Protein AF-A0A8J2PAN4-F1 (afdb_monomer_lite)

Secondary structure (DSSP, 8-state):
--------S-PPBTTTB---SSPPTT-S---TT--SEEEE-GGGTTSEEEEE-TTS-EEEEEPPTTEEEETTTTEEEEGGG--GGGGGGGGGGGGGGGB-TTS-B-

pLDDT: mean 90.34, std 12.67, range [40.09, 98.44]

Organism: NCBI:txid39272

InterPro domains:
  IPR002557 Chitin binding domain [PF01607] (31-84)
  IPR002557 Chitin binding domain [PS50940] (28-86)
  IPR002557 Chitin binding domain [SM00494] (29-86)
  IPR052976 Scoloptoxin-like [PTHR22933] (13-98)

Structure (mmCIF, N/CA/C/O backbone):
data_AF-A0A8J2PAN4-F1
#
_entry.id   AF-A0A8J2PAN4-F1
#
loop_
_atom_site.group_PDB
_atom_site.id
_atom_site.type_symbol
_atom_site.label_atom_id
_atom_site.label_alt_id
_atom_site.label_comp_id
_atom_site.label_asym_id
_atom_site.label_entity_id
_atom_site.label_seq_id
_atom_site.pdbx_PDB_ins_code
_atom_site.Cartn_x
_atom_site.Cartn_y
_atom_site.Cartn_z
_atom_site.occupancy
_atom_site.B_iso_or_equiv
_atom_site.auth_seq_id
_atom_site.auth_comp_id
_atom_site.auth_asym_id
_atom_site.auth_atom_id
_atom_site.pdbx_PDB_model_num
ATOM 1 N N . MET A 1 1 ? 37.287 5.692 10.929 1.00 40.09 1 MET A N 1
ATOM 2 C CA . MET A 1 1 ? 36.672 4.532 10.247 1.00 40.09 1 MET A CA 1
ATOM 3 C C . MET A 1 1 ? 35.225 4.880 9.931 1.00 40.09 1 MET A C 1
ATOM 5 O O . MET A 1 1 ? 34.330 4.553 10.696 1.00 40.09 1 MET A O 1
ATOM 9 N N . SER A 1 2 ? 35.004 5.646 8.861 1.00 44.59 2 SER A N 1
ATOM 10 C CA . SER A 1 2 ? 33.650 5.953 8.399 1.00 44.59 2 SER A CA 1
ATOM 11 C C . SER A 1 2 ? 33.153 4.722 7.653 1.00 44.59 2 SER A C 1
ATOM 13 O O . SER A 1 2 ? 33.636 4.437 6.555 1.00 44.59 2 SER A O 1
ATOM 15 N N . LYS A 1 3 ? 32.259 3.941 8.271 1.00 48.09 3 LYS A N 1
ATOM 16 C CA . LYS A 1 3 ? 31.437 3.001 7.514 1.00 48.09 3 LYS A CA 1
ATOM 17 C C . LYS A 1 3 ? 30.593 3.878 6.597 1.00 48.09 3 LYS A C 1
ATOM 19 O O . LYS A 1 3 ? 29.549 4.371 7.008 1.00 48.09 3 LYS A O 1
ATOM 24 N N . ARG A 1 4 ? 31.062 4.103 5.366 1.00 54.25 4 ARG A N 1
ATOM 25 C CA . ARG A 1 4 ? 30.145 4.356 4.261 1.00 54.25 4 ARG A CA 1
ATOM 26 C C . ARG A 1 4 ? 29.216 3.153 4.299 1.00 54.25 4 ARG A C 1
ATOM 28 O O . ARG A 1 4 ? 29.635 2.060 3.931 1.00 54.25 4 ARG A O 1
ATOM 35 N N . GLN A 1 5 ? 28.019 3.313 4.857 1.00 52.56 5 GLN A N 1
ATOM 36 C CA . GLN A 1 5 ? 26.927 2.442 4.467 1.00 52.56 5 GLN A CA 1
ATOM 37 C C . GLN A 1 5 ? 26.923 2.552 2.952 1.00 52.56 5 GLN A C 1
ATOM 39 O O . GLN A 1 5 ? 26.763 3.644 2.405 1.00 52.56 5 GLN A O 1
ATOM 44 N N . SER A 1 6 ? 27.288 1.462 2.289 1.00 53.66 6 SER A N 1
ATOM 45 C CA . SER A 1 6 ? 26.994 1.293 0.884 1.00 53.66 6 SER A CA 1
ATOM 46 C C . SER A 1 6 ? 25.507 1.582 0.767 1.00 53.66 6 SER A C 1
ATOM 48 O O . SER A 1 6 ? 24.692 0.767 1.197 1.00 53.66 6 SER A O 1
ATOM 50 N N . PHE A 1 7 ? 25.164 2.773 0.268 1.00 54.53 7 PHE A N 1
ATOM 51 C CA . PHE A 1 7 ? 23.888 2.971 -0.400 1.00 54.53 7 PHE A CA 1
ATOM 52 C C . PHE A 1 7 ? 23.730 1.726 -1.275 1.00 54.53 7 PHE A C 1
ATOM 54 O O . PHE A 1 7 ? 24.701 1.411 -1.981 1.00 54.53 7 PHE A O 1
ATOM 61 N N . PRO A 1 8 ? 22.638 0.950 -1.147 1.00 58.44 8 PRO A N 1
ATOM 62 C CA . PRO A 1 8 ? 22.469 -0.206 -2.006 1.00 58.44 8 PRO A CA 1
ATOM 63 C C . PRO A 1 8 ? 22.725 0.267 -3.444 1.00 58.44 8 PRO A C 1
ATOM 65 O O . PRO A 1 8 ? 22.290 1.373 -3.795 1.00 58.44 8 PRO A O 1
ATOM 68 N N . PRO A 1 9 ? 23.549 -0.465 -4.219 1.00 59.50 9 PRO A N 1
ATOM 69 C CA . PRO A 1 9 ? 23.822 -0.089 -5.599 1.00 59.50 9 PRO A CA 1
ATOM 70 C C . PRO A 1 9 ? 22.463 0.113 -6.261 1.00 59.50 9 PRO A C 1
ATOM 72 O O . PRO A 1 9 ? 21.581 -0.702 -6.023 1.00 59.50 9 PRO A O 1
ATOM 75 N N . ASN A 1 10 ? 22.285 1.249 -6.942 1.00 70.00 10 ASN A N 1
ATOM 76 C CA . ASN A 1 10 ? 21.046 1.680 -7.598 1.00 70.00 10 ASN A CA 1
ATOM 77 C C . ASN A 1 10 ? 20.126 0.488 -7.904 1.00 70.00 10 ASN A C 1
ATOM 79 O O . ASN A 1 10 ? 20.424 -0.253 -8.836 1.00 70.00 10 ASN A O 1
ATOM 83 N N . GLY A 1 11 ? 19.095 0.272 -7.076 1.00 77.12 11 GLY A N 1
ATOM 84 C CA . GLY A 1 11 ? 18.253 -0.918 -7.208 1.00 77.12 11 GLY A CA 1
ATOM 85 C C . GLY A 1 11 ? 17.706 -1.027 -8.630 1.00 77.12 11 GLY A C 1
ATOM 86 O O . GLY A 1 11 ? 17.385 -0.008 -9.252 1.00 77.12 11 GLY A O 1
ATOM 87 N N . GLU A 1 12 ? 17.628 -2.242 -9.153 1.00 86.88 12 GLU A N 1
ATOM 88 C CA . GLU A 1 12 ? 17.168 -2.495 -10.511 1.00 86.88 12 GLU A CA 1
ATOM 89 C C . GLU A 1 12 ? 15.634 -2.660 -10.535 1.00 86.88 12 GLU A C 1
ATOM 91 O O . GLU A 1 12 ? 15.090 -3.541 -9.854 1.00 86.88 12 GLU A O 1
ATOM 96 N N . PRO A 1 13 ? 14.904 -1.834 -11.316 1.00 88.88 13 PRO A N 1
ATOM 97 C CA . PRO A 1 13 ? 13.462 -1.977 -11.501 1.00 88.88 13 PRO A CA 1
ATOM 98 C C . PRO A 1 13 ? 13.070 -3.385 -11.971 1.00 88.88 13 PRO A C 1
ATOM 100 O O . PRO A 1 13 ? 13.613 -3.894 -12.948 1.00 88.88 13 PRO A O 1
ATOM 103 N N . GLY A 1 14 ? 12.090 -3.998 -11.308 1.00 85.88 14 GLY A N 1
ATOM 104 C CA . GLY A 1 14 ? 11.589 -5.341 -11.617 1.00 85.88 14 GLY A CA 1
ATOM 105 C C . GLY A 1 14 ? 12.426 -6.493 -11.052 1.00 85.88 14 GLY A C 1
ATOM 106 O O . GLY A 1 14 ? 12.011 -7.644 -11.180 1.00 85.88 14 GLY A O 1
ATOM 107 N N . ILE A 1 15 ? 13.566 -6.199 -10.418 1.00 87.19 15 ILE A N 1
ATOM 108 C CA . ILE A 1 15 ? 14.406 -7.182 -9.721 1.00 87.19 15 ILE A CA 1
ATOM 109 C C . ILE A 1 15 ? 14.384 -6.891 -8.222 1.00 87.19 15 ILE A C 1
ATOM 111 O O . ILE A 1 15 ? 13.907 -7.717 -7.448 1.00 87.19 15 ILE A O 1
ATOM 115 N N . ASP A 1 16 ? 14.841 -5.701 -7.828 1.00 87.69 16 ASP A N 1
ATOM 116 C CA . ASP A 1 16 ? 14.917 -5.300 -6.419 1.00 87.69 16 ASP A CA 1
ATOM 117 C C . ASP A 1 16 ? 13.606 -4.683 -5.925 1.00 87.69 16 ASP A C 1
ATOM 119 O O . ASP A 1 16 ? 13.221 -4.847 -4.767 1.00 87.69 16 ASP A O 1
ATOM 123 N N . PHE A 1 17 ? 12.907 -3.963 -6.805 1.00 90.00 17 PHE A N 1
ATOM 124 C CA . PHE A 1 17 ? 11.643 -3.314 -6.480 1.00 90.00 17 PHE A CA 1
ATOM 125 C C . PHE A 1 17 ? 10.669 -3.302 -7.662 1.00 90.00 17 PHE A C 1
ATOM 127 O O . PHE A 1 17 ? 11.096 -3.243 -8.820 1.00 90.00 17 PHE A O 1
ATOM 134 N N . PRO A 1 18 ? 9.354 -3.301 -7.395 1.00 92.00 18 PRO A N 1
ATOM 135 C CA . PRO A 1 18 ? 8.336 -3.131 -8.429 1.00 92.00 18 PRO A CA 1
ATOM 136 C C . PRO A 1 18 ? 8.402 -1.729 -9.054 1.00 92.00 18 PRO A C 1
ATOM 138 O O . PRO A 1 18 ? 8.559 -0.728 -8.357 1.00 92.00 18 PRO A O 1
ATOM 141 N N . ALA A 1 19 ? 8.254 -1.647 -10.375 1.00 93.44 19 ALA A N 1
ATOM 142 C CA . ALA A 1 19 ? 8.221 -0.384 -11.117 1.00 93.44 19 ALA A CA 1
ATOM 143 C C . ALA A 1 19 ? 7.018 -0.328 -12.065 1.00 93.44 19 ALA A C 1
ATOM 145 O O . ALA A 1 19 ? 7.147 -0.111 -13.272 1.00 93.44 19 ALA A O 1
ATOM 146 N N . TYR A 1 20 ? 5.834 -0.580 -11.511 1.00 94.19 20 TYR A N 1
ATOM 147 C CA . TYR A 1 20 ? 4.569 -0.361 -12.195 1.00 94.19 20 TYR A CA 1
ATOM 148 C C . TYR A 1 20 ? 4.462 1.111 -12.620 1.00 94.19 20 TYR A C 1
ATOM 150 O O . TYR A 1 20 ? 4.845 2.012 -11.876 1.00 94.19 20 TYR A O 1
ATOM 158 N N . ALA A 1 21 ? 3.955 1.351 -13.830 1.00 93.44 21 ALA A N 1
ATOM 159 C CA . ALA A 1 21 ? 3.706 2.702 -14.341 1.00 93.44 21 ALA A CA 1
ATOM 160 C C . ALA A 1 21 ? 2.352 3.257 -13.867 1.00 93.44 21 ALA A C 1
ATOM 162 O O . ALA A 1 21 ? 2.215 4.456 -13.654 1.00 93.44 21 ALA A O 1
ATOM 163 N N . ASP A 1 22 ? 1.384 2.362 -13.667 1.00 94.88 22 ASP A N 1
ATOM 164 C CA . ASP A 1 22 ? 0.016 2.647 -13.248 1.00 94.88 22 ASP A CA 1
ATOM 165 C C . ASP A 1 22 ? -0.481 1.529 -12.323 1.00 94.88 22 ASP A C 1
ATOM 167 O O . ASP A 1 22 ? 0.078 0.429 -12.300 1.00 94.88 22 ASP A O 1
ATOM 171 N N . VAL A 1 23 ? -1.560 1.785 -11.577 1.00 95.69 23 VAL A N 1
ATOM 172 C CA . VAL A 1 23 ? -2.218 0.750 -10.765 1.00 95.69 23 VAL A CA 1
ATOM 173 C C . VAL A 1 23 ? -2.765 -0.349 -11.690 1.00 95.69 23 VAL A C 1
ATOM 175 O O . VAL A 1 23 ? -3.621 -0.049 -12.530 1.00 95.69 23 VAL A O 1
ATOM 178 N N . PRO A 1 24 ? -2.339 -1.620 -11.540 1.00 94.50 24 PRO A N 1
ATOM 179 C CA . PRO A 1 24 ? -2.816 -2.696 -12.397 1.00 94.50 24 PRO A CA 1
ATOM 180 C C . PRO A 1 24 ? -4.343 -2.859 -12.337 1.00 94.50 24 PRO A C 1
ATOM 182 O O . PRO A 1 24 ? -4.940 -2.825 -11.253 1.00 94.50 24 PRO A O 1
ATOM 185 N N . PRO A 1 25 ? -5.014 -3.072 -13.483 1.00 86.56 25 PRO A N 1
ATOM 186 C CA . PRO A 1 25 ? -6.438 -3.352 -13.480 1.00 86.56 25 PRO A CA 1
ATOM 187 C C . PRO A 1 25 ? -6.689 -4.756 -12.914 1.00 86.56 25 PRO A C 1
ATOM 189 O O . PRO A 1 25 ? -6.119 -5.728 -13.404 1.00 86.56 25 PRO A O 1
ATOM 192 N N . ARG A 1 26 ? -7.636 -4.861 -11.969 1.00 87.12 26 ARG A N 1
ATOM 193 C CA . ARG A 1 26 ? -8.118 -6.117 -11.342 1.00 87.12 26 ARG A CA 1
ATOM 194 C C . ARG A 1 26 ? -7.190 -6.747 -10.290 1.00 87.12 26 ARG A C 1
ATOM 196 O O . ARG A 1 26 ? -6.924 -7.939 -10.346 1.00 87.12 26 ARG A O 1
ATOM 203 N N . LEU A 1 27 ? -6.793 -5.969 -9.289 1.00 93.12 27 LEU A N 1
ATOM 204 C CA . LEU A 1 27 ? -6.140 -6.490 -8.080 1.00 93.12 27 LEU A CA 1
ATOM 205 C C . LEU A 1 27 ? -7.116 -7.305 -7.218 1.00 93.12 27 LEU A C 1
ATOM 207 O O . LEU A 1 27 ? -8.273 -6.898 -7.046 1.00 93.12 27 LEU A O 1
ATOM 211 N N . ALA A 1 28 ? -6.643 -8.415 -6.647 1.00 93.50 28 ALA A N 1
ATOM 212 C CA . ALA A 1 28 ? -7.435 -9.323 -5.817 1.00 93.50 28 ALA A CA 1
ATOM 213 C C . ALA A 1 28 ? -7.824 -8.710 -4.462 1.00 93.50 28 ALA A C 1
ATOM 215 O O . ALA A 1 28 ? -8.788 -9.146 -3.826 1.00 93.50 28 ALA A O 1
ATOM 216 N N . PHE A 1 29 ? -7.101 -7.680 -4.015 1.00 95.06 29 PHE A N 1
ATOM 217 C CA . PHE A 1 29 ? -7.379 -6.995 -2.761 1.00 95.06 29 PHE A CA 1
ATOM 218 C C . PHE A 1 29 ? -8.797 -6.396 -2.727 1.00 95.06 29 PHE A C 1
ATOM 220 O O . PHE A 1 29 ? -9.230 -5.697 -3.651 1.00 95.06 29 PHE A O 1
ATOM 227 N N . THR A 1 30 ? -9.512 -6.579 -1.613 1.00 94.94 30 THR A N 1
ATOM 228 C CA . THR A 1 30 ? -10.838 -5.980 -1.386 1.00 94.94 30 THR A CA 1
ATOM 229 C C . THR A 1 30 ? -10.913 -5.312 -0.018 1.00 94.94 30 THR A C 1
ATOM 231 O O . THR A 1 30 ? -10.261 -5.743 0.924 1.00 94.94 30 THR A O 1
ATOM 234 N N . CYS A 1 31 ? -11.759 -4.288 0.109 1.00 96.12 31 CYS A N 1
ATOM 235 C CA . CYS A 1 31 ? -12.075 -3.659 1.396 1.00 96.12 31 CYS A CA 1
ATOM 236 C C . CYS A 1 31 ? -13.173 -4.401 2.174 1.00 96.12 31 CYS A C 1
ATOM 238 O O . CYS A 1 31 ? -13.687 -3.887 3.164 1.00 96.12 31 CYS A O 1
ATOM 240 N N . LYS A 1 32 ? -13.566 -5.600 1.723 1.00 92.88 32 LYS A N 1
ATOM 241 C CA . LYS A 1 32 ? -14.563 -6.410 2.419 1.00 92.88 32 LYS A CA 1
ATOM 242 C C . LYS A 1 32 ? -13.985 -6.872 3.759 1.00 92.88 32 LYS A C 1
ATOM 244 O O . LYS A 1 32 ? -12.809 -7.236 3.817 1.00 92.88 32 LYS A O 1
ATOM 249 N N . ASP A 1 33 ? -14.806 -6.820 4.806 1.00 8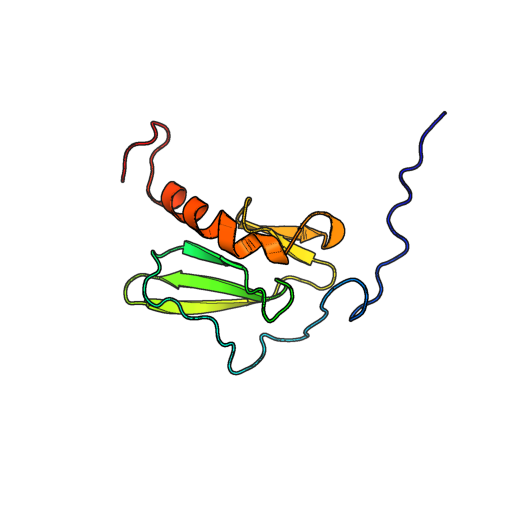9.12 33 ASP A N 1
ATOM 250 C CA . ASP A 1 33 ? -14.459 -7.236 6.173 1.00 89.12 33 ASP A CA 1
ATOM 251 C C . ASP A 1 33 ? -13.240 -6.493 6.756 1.00 89.12 33 ASP A C 1
ATOM 253 O O . ASP A 1 33 ? -12.517 -7.004 7.607 1.00 89.12 33 ASP A O 1
ATOM 257 N N . ARG A 1 34 ? -13.002 -5.267 6.276 1.00 93.50 34 ARG A N 1
ATOM 258 C CA . ARG A 1 34 ? -11.929 -4.379 6.721 1.00 93.50 34 ARG A CA 1
ATOM 259 C C . ARG A 1 34 ? -12.525 -3.072 7.214 1.00 93.50 34 ARG A C 1
ATOM 261 O O . ARG A 1 34 ? -13.466 -2.546 6.619 1.00 93.50 34 ARG A O 1
ATOM 268 N N . ILE A 1 35 ? -11.953 -2.534 8.286 1.00 95.19 35 ILE A N 1
ATOM 269 C CA . ILE A 1 35 ? -12.280 -1.181 8.738 1.00 95.19 35 ILE A CA 1
ATOM 270 C C . ILE A 1 35 ? -11.777 -0.159 7.707 1.00 95.19 35 ILE A C 1
ATOM 272 O O . ILE A 1 35 ? -10.862 -0.469 6.928 1.00 95.19 35 ILE A O 1
ATOM 276 N N . PRO A 1 36 ? -12.335 1.058 7.663 1.00 96.25 36 PRO A N 1
ATOM 277 C CA . PRO A 1 36 ? -11.746 2.083 6.825 1.00 96.25 36 PRO A CA 1
ATOM 278 C C . PRO A 1 36 ? -10.295 2.361 7.273 1.00 96.25 36 PRO A C 1
ATOM 280 O O . PRO A 1 36 ? -9.937 2.194 8.436 1.00 96.25 36 PRO A O 1
ATOM 283 N N . GLY A 1 37 ? -9.409 2.660 6.327 1.00 97.19 37 GLY A N 1
ATOM 284 C CA . GLY A 1 37 ? -7.973 2.726 6.603 1.00 97.19 37 GLY A CA 1
ATOM 285 C C . GLY A 1 37 ? -7.101 2.429 5.393 1.00 97.19 37 GLY A C 1
ATOM 286 O O . GLY A 1 37 ? -7.584 2.384 4.259 1.00 97.19 37 GLY A O 1
ATOM 287 N N . TYR A 1 38 ? -5.809 2.237 5.647 1.00 98.06 38 TYR A N 1
ATOM 288 C CA . TYR A 1 38 ? -4.769 2.139 4.629 1.00 98.06 38 TYR A CA 1
ATOM 289 C C . TYR A 1 38 ? -4.176 0.735 4.595 1.00 98.06 38 TYR A C 1
ATOM 291 O O . TYR A 1 38 ? -3.807 0.193 5.635 1.00 98.06 38 TYR A O 1
ATOM 299 N N . TYR A 1 39 ? -4.068 0.146 3.410 1.00 98.12 39 TYR A N 1
ATOM 300 C CA . TYR A 1 39 ? -3.684 -1.251 3.251 1.00 98.12 39 TYR A CA 1
ATOM 301 C C . TYR A 1 39 ? -2.664 -1.413 2.126 1.00 98.12 39 TYR A C 1
ATOM 303 O O . TYR A 1 39 ? -2.966 -1.118 0.973 1.00 98.12 39 TYR A O 1
ATOM 311 N N . ALA A 1 40 ? -1.472 -1.908 2.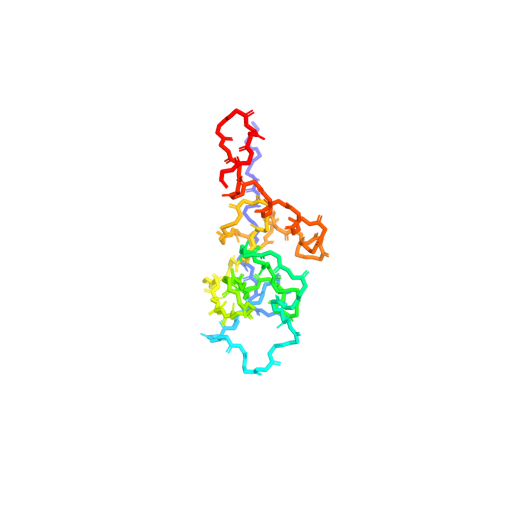447 1.00 98.00 40 ALA A N 1
ATOM 312 C CA . ALA A 1 40 ? -0.488 -2.364 1.470 1.00 98.00 40 ALA A CA 1
ATOM 313 C C . ALA A 1 40 ? -1.069 -3.479 0.593 1.00 98.00 40 ALA A C 1
ATOM 315 O O . ALA A 1 40 ? -1.781 -4.333 1.123 1.00 98.00 40 ALA A O 1
ATOM 316 N N . ASP A 1 41 ? -0.726 -3.526 -0.695 1.00 97.69 41 ASP A N 1
ATOM 317 C CA . ASP A 1 41 ? -1.080 -4.643 -1.575 1.00 97.69 41 ASP A CA 1
ATOM 318 C C . ASP A 1 41 ? 0.132 -5.552 -1.868 1.00 97.69 41 ASP A C 1
ATOM 320 O O . ASP A 1 41 ? 0.972 -5.205 -2.709 1.00 97.69 41 ASP A O 1
ATOM 324 N N . PRO A 1 42 ? 0.231 -6.736 -1.231 1.00 96.50 42 PRO A N 1
ATOM 325 C CA . PRO A 1 42 ? 1.315 -7.680 -1.486 1.00 96.50 42 PRO A CA 1
ATOM 326 C C . PRO A 1 42 ? 1.356 -8.215 -2.922 1.00 96.50 42 PRO A C 1
ATOM 328 O O . PRO A 1 42 ? 2.430 -8.595 -3.381 1.00 96.50 42 PRO A O 1
ATOM 331 N N . GLU A 1 43 ? 0.230 -8.225 -3.650 1.00 95.88 43 GLU A N 1
ATOM 332 C CA . GLU A 1 43 ? 0.177 -8.684 -5.049 1.00 95.88 43 GLU A CA 1
ATOM 333 C C . GLU A 1 43 ? 1.069 -7.817 -5.950 1.00 95.88 43 GLU A C 1
ATOM 335 O O . GLU A 1 43 ? 1.698 -8.303 -6.888 1.00 95.88 43 GLU A O 1
ATOM 340 N N . THR A 1 44 ? 1.194 -6.534 -5.611 1.00 96.00 44 THR A N 1
ATOM 341 C CA . THR A 1 44 ? 2.018 -5.556 -6.337 1.00 96.00 44 THR A CA 1
ATOM 342 C C . THR A 1 44 ? 3.372 -5.307 -5.676 1.00 96.00 44 THR A C 1
ATOM 344 O O . THR A 1 44 ? 3.983 -4.261 -5.897 1.00 96.00 44 THR A O 1
ATOM 347 N N . GLN A 1 45 ? 3.832 -6.233 -4.825 1.00 96.00 45 GLN A N 1
ATOM 348 C CA . GLN A 1 45 ? 5.020 -6.043 -3.985 1.00 96.00 45 GLN A CA 1
ATOM 349 C C . GLN A 1 45 ? 4.953 -4.726 -3.185 1.00 96.00 45 GLN A C 1
ATOM 351 O O . GLN A 1 45 ? 5.948 -4.027 -3.008 1.00 96.00 45 GLN A O 1
ATOM 356 N N . CYS A 1 46 ? 3.753 -4.375 -2.715 1.00 97.50 46 CYS A N 1
ATOM 357 C CA . CYS A 1 46 ? 3.452 -3.168 -1.952 1.00 97.50 46 CYS A CA 1
ATOM 358 C C . CYS A 1 46 ? 3.712 -1.845 -2.691 1.00 97.50 46 CYS A C 1
ATOM 360 O O . CYS A 1 46 ? 3.640 -0.796 -2.054 1.00 97.50 46 CYS A O 1
ATOM 362 N N . GLN A 1 47 ? 3.969 -1.826 -4.008 1.00 97.50 47 GLN A N 1
ATOM 363 C CA . GLN A 1 47 ? 4.008 -0.547 -4.733 1.00 97.50 47 GLN A CA 1
ATOM 364 C C . GLN A 1 47 ? 2.629 0.105 -4.769 1.00 97.50 47 GLN A C 1
ATOM 366 O O . GLN A 1 47 ? 2.518 1.327 -4.692 1.00 97.50 47 GLN A O 1
ATOM 371 N N . VAL A 1 48 ? 1.576 -0.706 -4.886 1.00 98.06 48 VAL A N 1
ATOM 372 C CA . VAL A 1 48 ? 0.199 -0.250 -4.742 1.00 98.06 48 VAL A CA 1
ATOM 373 C C . VAL A 1 48 ? -0.233 -0.389 -3.290 1.00 98.06 48 VAL A C 1
ATOM 375 O O . VAL A 1 48 ? 0.098 -1.346 -2.585 1.00 98.06 48 VAL A O 1
ATOM 378 N N . TRP A 1 49 ? -1.019 0.582 -2.852 1.00 98.25 49 TRP A N 1
ATOM 379 C CA . TRP A 1 49 ? -1.754 0.524 -1.603 1.00 98.25 49 TRP A CA 1
ATOM 380 C C . TRP A 1 49 ? -3.187 0.996 -1.813 1.00 98.25 49 TRP A C 1
ATOM 382 O O . TRP A 1 49 ? -3.530 1.656 -2.800 1.00 98.25 49 TRP A O 1
ATOM 392 N N . HIS A 1 50 ? -4.044 0.632 -0.871 1.00 97.94 50 HIS A N 1
ATOM 393 C CA . HIS A 1 50 ? -5.471 0.859 -0.936 1.00 97.94 50 HIS A CA 1
ATOM 394 C C . HIS A 1 50 ? -5.956 1.680 0.245 1.00 97.94 50 HIS A C 1
ATOM 396 O O . HIS A 1 50 ? -5.642 1.391 1.398 1.00 97.94 50 HIS A O 1
ATOM 402 N N . TRP A 1 51 ? -6.787 2.669 -0.054 1.00 97.69 51 TRP A N 1
ATOM 403 C CA . TRP A 1 51 ? -7.601 3.354 0.928 1.00 97.69 51 TRP A CA 1
ATOM 404 C C . TRP A 1 51 ? -8.998 2.741 0.926 1.00 97.69 51 TRP A C 1
ATOM 406 O O . TRP A 1 51 ? -9.744 2.861 -0.051 1.00 97.69 51 TRP A O 1
ATOM 416 N N . CYS A 1 52 ? -9.346 2.083 2.024 1.00 97.81 52 CYS A N 1
ATOM 417 C CA . CYS A 1 52 ? -10.704 1.632 2.274 1.00 97.81 52 CYS A CA 1
ATOM 418 C C . CYS A 1 52 ? -11.480 2.731 2.991 1.00 97.81 52 CYS A C 1
ATOM 420 O O . CYS A 1 52 ? -11.019 3.258 4.005 1.00 97.81 52 CYS A O 1
ATOM 422 N N . VAL A 1 53 ? -12.669 3.053 2.488 1.00 95.38 53 VAL A N 1
ATOM 423 C CA . VAL A 1 53 ? -13.594 3.993 3.135 1.00 95.38 53 VAL A CA 1
ATOM 424 C C . VAL A 1 53 ? -14.847 3.268 3.629 1.00 95.38 53 VAL A C 1
ATOM 426 O O . VAL A 1 53 ? -15.086 2.097 3.312 1.00 95.38 53 VAL A O 1
ATOM 429 N N . GLN A 1 54 ? -15.660 3.963 4.425 1.00 91.56 54 GLN A N 1
ATOM 430 C CA . GLN A 1 54 ? -16.917 3.421 4.936 1.00 91.56 54 GLN A CA 1
ATOM 431 C C . GLN A 1 54 ? -17.819 2.938 3.786 1.00 91.56 54 GLN A C 1
ATOM 433 O O . GLN A 1 54 ? -17.893 3.560 2.728 1.00 91.56 54 GLN A O 1
ATOM 438 N N . GLY A 1 55 ? -18.486 1.800 3.987 1.00 88.44 55 GLY A N 1
ATOM 439 C CA . GLY A 1 55 ? -19.288 1.152 2.944 1.00 88.44 55 GLY A CA 1
ATOM 440 C C . GLY A 1 55 ? -18.488 0.251 1.996 1.00 88.44 55 GLY A C 1
ATOM 441 O O . GLY A 1 55 ? -19.045 -0.236 1.017 1.00 88.44 55 GLY A O 1
ATOM 442 N N . GLY A 1 56 ? -17.201 0.004 2.277 1.00 90.69 56 GLY A N 1
ATOM 443 C CA . GLY A 1 56 ? -16.382 -0.976 1.554 1.00 90.69 56 GLY A CA 1
ATOM 444 C C . GLY A 1 56 ? -15.857 -0.490 0.202 1.00 90.69 56 GLY A C 1
ATOM 445 O O . GLY A 1 56 ? -15.337 -1.289 -0.578 1.00 90.69 56 GLY A O 1
ATOM 446 N N . GLN A 1 57 ? -15.980 0.807 -0.089 1.00 94.38 57 GLN A N 1
ATOM 447 C CA . GLN A 1 57 ? -15.388 1.404 -1.283 1.00 94.38 57 GLN A CA 1
ATOM 448 C C . GLN A 1 57 ? -13.858 1.441 -1.159 1.00 94.38 57 GLN A C 1
ATOM 450 O O . GLN A 1 57 ? -13.312 1.669 -0.076 1.00 94.38 57 GLN A O 1
ATOM 455 N N . LYS A 1 58 ? -13.179 1.207 -2.286 1.00 95.12 58 LYS A N 1
ATOM 456 C CA . LYS A 1 58 ? -11.722 1.090 -2.391 1.00 95.12 58 LYS A CA 1
ATOM 457 C C . LYS A 1 58 ? -11.179 2.135 -3.356 1.00 95.12 58 LYS A C 1
ATOM 459 O O . LYS A 1 58 ? -11.575 2.146 -4.520 1.00 95.12 58 LYS A O 1
ATOM 464 N N . TYR A 1 59 ? -10.196 2.905 -2.913 1.00 96.50 59 TYR A N 1
ATOM 465 C CA . TYR A 1 59 ? -9.339 3.716 -3.778 1.00 96.50 59 TYR A CA 1
ATOM 466 C C . TYR A 1 59 ? -7.939 3.117 -3.784 1.00 96.50 59 TYR A C 1
ATOM 468 O O . TYR A 1 59 ? -7.491 2.600 -2.767 1.00 96.50 59 TYR A O 1
ATOM 476 N N . SER A 1 60 ? -7.265 3.124 -4.930 1.00 97.50 60 SER A N 1
ATOM 477 C CA . SER A 1 60 ? -5.944 2.505 -5.080 1.00 97.50 60 SER A CA 1
ATOM 478 C C . SER A 1 60 ? -4.954 3.545 -5.565 1.00 97.50 60 SER A C 1
ATOM 480 O O . SER A 1 60 ? -5.279 4.332 -6.452 1.00 97.50 60 SER A O 1
ATOM 482 N N . PHE A 1 61 ? -3.764 3.533 -4.985 1.00 97.62 61 PHE A N 1
ATOM 483 C CA . PHE A 1 61 ? -2.723 4.513 -5.238 1.00 97.62 61 PHE A CA 1
ATOM 484 C C . PHE A 1 61 ? -1.399 3.802 -5.452 1.00 97.62 61 PHE A C 1
ATOM 486 O O . PHE A 1 61 ? -1.159 2.738 -4.885 1.00 97.62 61 PHE A O 1
ATOM 493 N N . LEU A 1 62 ? -0.547 4.409 -6.266 1.00 97.75 62 LEU A N 1
ATOM 494 C CA . LEU A 1 62 ? 0.752 3.872 -6.625 1.00 97.75 62 LEU A CA 1
ATOM 495 C C . LEU A 1 62 ? 1.854 4.710 -5.972 1.00 97.75 62 LEU A C 1
ATOM 497 O O . LEU A 1 62 ? 1.865 5.935 -6.101 1.00 97.75 62 LEU A O 1
ATOM 501 N N . CYS A 1 63 ? 2.776 4.051 -5.278 1.00 97.75 63 CYS A N 1
ATOM 502 C CA . CYS A 1 63 ? 3.999 4.668 -4.787 1.00 97.75 63 CYS A CA 1
ATOM 503 C C . CYS A 1 63 ? 4.977 4.947 -5.948 1.00 97.75 63 CYS A C 1
ATOM 505 O O . CYS A 1 63 ? 5.051 4.159 -6.898 1.00 97.75 63 CYS A O 1
ATOM 507 N N . PRO A 1 64 ? 5.762 6.039 -5.883 1.00 95.94 64 PRO A N 1
ATOM 508 C CA . PRO A 1 64 ? 6.802 6.327 -6.870 1.00 95.94 64 PRO A CA 1
ATOM 509 C C . PRO A 1 64 ? 7.811 5.182 -7.042 1.00 95.94 64 PRO A C 1
ATOM 511 O O . PRO A 1 64 ? 8.086 4.437 -6.099 1.00 95.94 64 PRO A O 1
ATOM 514 N N . ASN A 1 65 ? 8.425 5.087 -8.225 1.00 93.75 65 ASN A N 1
ATOM 515 C CA . ASN A 1 65 ? 9.456 4.085 -8.509 1.00 93.75 65 ASN A CA 1
ATOM 516 C C . ASN A 1 65 ? 10.605 4.145 -7.490 1.00 93.75 65 ASN A C 1
ATOM 518 O O . ASN A 1 65 ? 11.142 5.215 -7.204 1.00 93.75 65 ASN A O 1
ATOM 522 N N . GLY A 1 66 ? 10.986 2.978 -6.968 1.00 91.88 66 GLY A N 1
ATOM 523 C CA . GLY A 1 66 ? 11.988 2.839 -5.908 1.00 91.88 66 GLY A CA 1
ATOM 524 C C . GLY A 1 66 ? 11.414 2.928 -4.489 1.00 91.88 66 GLY A C 1
ATOM 525 O O . GLY A 1 66 ? 12.165 2.800 -3.523 1.00 91.88 66 GLY A O 1
ATOM 526 N N . THR A 1 67 ? 10.101 3.112 -4.338 1.00 95.75 67 THR A N 1
ATOM 527 C CA . THR A 1 67 ? 9.425 3.109 -3.035 1.00 95.75 67 THR A CA 1
ATOM 528 C C . THR A 1 67 ? 8.254 2.136 -3.017 1.00 95.75 67 THR A C 1
ATOM 530 O O . THR A 1 67 ? 7.643 1.855 -4.046 1.00 95.75 67 THR A O 1
ATOM 533 N N . VAL A 1 68 ? 7.936 1.631 -1.832 1.00 97.62 68 VAL A N 1
ATOM 534 C CA . VAL A 1 68 ? 6.796 0.749 -1.574 1.00 97.62 68 VAL A CA 1
ATOM 535 C C . VAL A 1 68 ? 6.089 1.199 -0.300 1.00 97.62 68 VAL A C 1
ATOM 537 O O . VAL A 1 68 ? 6.659 1.891 0.545 1.00 97.62 68 VAL A O 1
ATOM 540 N N . PHE A 1 69 ? 4.821 0.838 -0.158 1.00 98.44 69 PHE A N 1
ATOM 541 C CA . PHE A 1 69 ? 4.001 1.260 0.961 1.00 98.44 69 PHE A CA 1
ATOM 542 C C . PHE A 1 69 ? 4.406 0.542 2.248 1.00 98.44 69 PHE A C 1
ATOM 544 O O . PHE A 1 69 ? 4.230 -0.668 2.405 1.00 98.44 69 PHE A O 1
ATOM 551 N N . ASN A 1 70 ? 4.914 1.315 3.201 1.00 98.00 70 ASN A N 1
ATOM 552 C CA . ASN A 1 70 ? 5.205 0.860 4.543 1.00 98.00 70 ASN A CA 1
ATOM 553 C C . ASN A 1 70 ? 3.916 0.869 5.372 1.00 98.00 70 ASN A C 1
ATOM 555 O O . ASN A 1 70 ? 3.468 1.918 5.838 1.00 98.00 70 ASN A O 1
ATOM 559 N N . GLN A 1 71 ? 3.330 -0.311 5.583 1.00 97.69 71 GLN A N 1
ATOM 560 C CA . GLN A 1 71 ? 2.083 -0.463 6.337 1.00 97.69 71 GLN A CA 1
ATOM 561 C C . GLN A 1 71 ? 2.170 0.076 7.774 1.00 97.69 71 GLN A C 1
ATOM 563 O O . GLN A 1 71 ? 1.178 0.589 8.289 1.00 97.69 71 GLN A O 1
ATOM 568 N N . GLN A 1 72 ? 3.340 -0.015 8.414 1.00 96.44 72 GLN A N 1
ATOM 569 C CA . GLN A 1 72 ? 3.530 0.417 9.799 1.00 96.44 72 GLN A CA 1
ATOM 570 C C . GLN A 1 72 ? 3.366 1.929 9.957 1.00 96.44 72 GLN A C 1
ATOM 572 O O . GLN A 1 72 ? 2.734 2.395 10.902 1.00 96.44 72 GLN A O 1
ATOM 577 N N . PHE A 1 73 ? 3.928 2.688 9.018 1.00 96.50 73 PHE A N 1
ATOM 578 C CA . PHE A 1 73 ? 3.932 4.151 9.057 1.00 96.50 73 PHE A CA 1
ATOM 579 C C . PHE A 1 73 ? 2.910 4.785 8.109 1.00 96.50 73 PHE A C 1
ATOM 581 O O . PHE A 1 73 ? 2.692 5.992 8.170 1.00 96.50 73 PHE A O 1
ATOM 588 N N . ARG A 1 74 ? 2.256 3.977 7.265 1.00 96.62 74 ARG A N 1
ATOM 589 C CA . ARG A 1 74 ? 1.266 4.382 6.256 1.00 96.62 74 ARG A CA 1
ATOM 590 C C . ARG A 1 74 ? 1.810 5.408 5.254 1.00 96.62 74 ARG A C 1
ATOM 592 O O . ARG A 1 74 ? 1.113 6.342 4.863 1.00 96.62 74 ARG A O 1
ATOM 599 N N . VAL A 1 75 ? 3.063 5.231 4.843 1.00 97.19 75 VAL A N 1
ATOM 600 C CA . VAL A 1 75 ? 3.769 6.096 3.884 1.00 97.19 75 VAL A CA 1
ATOM 601 C C . VAL A 1 75 ? 4.496 5.250 2.845 1.00 97.19 75 VAL A C 1
ATOM 603 O O . VAL A 1 75 ? 4.836 4.101 3.111 1.00 97.19 75 VAL A O 1
ATOM 606 N N . CYS A 1 76 ? 4.763 5.813 1.668 1.00 97.75 76 CYS A N 1
ATOM 607 C CA . CYS A 1 76 ? 5.714 5.209 0.736 1.00 97.75 76 CYS A CA 1
ATOM 608 C C . CYS A 1 76 ? 7.135 5.422 1.279 1.00 97.75 76 CYS A C 1
ATOM 610 O O . CYS A 1 76 ? 7.552 6.561 1.485 1.00 97.75 76 CYS A O 1
ATOM 612 N N . ASP A 1 77 ? 7.856 4.333 1.516 1.00 97.38 77 ASP A N 1
ATOM 613 C CA . ASP A 1 77 ? 9.239 4.321 1.996 1.00 97.38 77 ASP A CA 1
ATOM 614 C C . ASP A 1 77 ? 10.107 3.560 0.989 1.00 97.38 77 ASP A C 1
ATOM 616 O O . ASP A 1 77 ? 9.604 2.888 0.085 1.00 97.38 77 ASP A O 1
ATOM 620 N N . TRP A 1 78 ? 11.422 3.676 1.105 1.00 94.88 78 TRP A N 1
ATOM 621 C CA . TRP A 1 78 ? 12.351 2.969 0.238 1.00 94.88 78 TRP A CA 1
ATOM 622 C C . TRP A 1 78 ? 12.138 1.458 0.326 1.00 94.88 78 TRP A C 1
ATOM 624 O O . TRP A 1 78 ? 11.976 0.913 1.416 1.00 94.88 78 TRP A O 1
ATOM 634 N N . TRP A 1 79 ? 12.177 0.772 -0.818 1.00 94.31 79 TRP A N 1
ATOM 635 C CA . TRP A 1 79 ? 11.893 -0.667 -0.908 1.00 94.31 79 TRP A CA 1
ATOM 636 C C . TRP A 1 79 ? 12.721 -1.522 0.067 1.00 94.31 79 TRP A C 1
ATOM 638 O O . TRP A 1 79 ? 12.205 -2.473 0.640 1.00 94.31 79 TRP A O 1
ATOM 648 N N . TYR A 1 80 ? 13.973 -1.141 0.334 1.00 92.69 80 TYR A N 1
ATOM 649 C CA . TYR A 1 80 ? 14.870 -1.857 1.249 1.00 92.69 80 TYR A CA 1
ATOM 650 C C . TYR A 1 80 ? 14.557 -1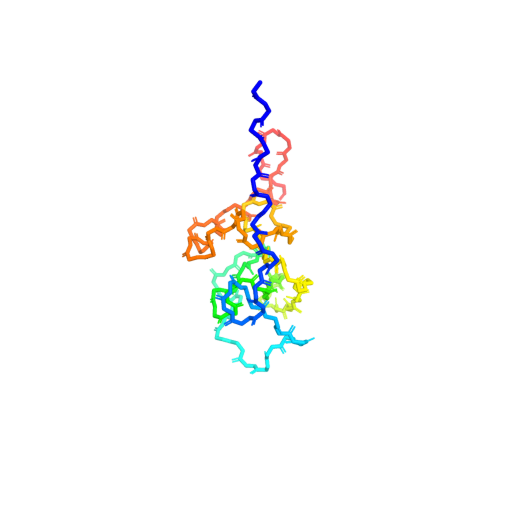.640 2.742 1.00 92.69 80 TYR A C 1
ATOM 652 O O . TYR A 1 80 ? 15.132 -2.321 3.589 1.00 92.69 80 TYR A O 1
ATOM 660 N N . ASN A 1 81 ? 13.680 -0.691 3.082 1.00 94.00 81 ASN A N 1
ATOM 661 C CA . ASN A 1 81 ? 13.219 -0.449 4.452 1.00 94.00 81 ASN A CA 1
ATOM 662 C C . ASN A 1 81 ? 11.941 -1.233 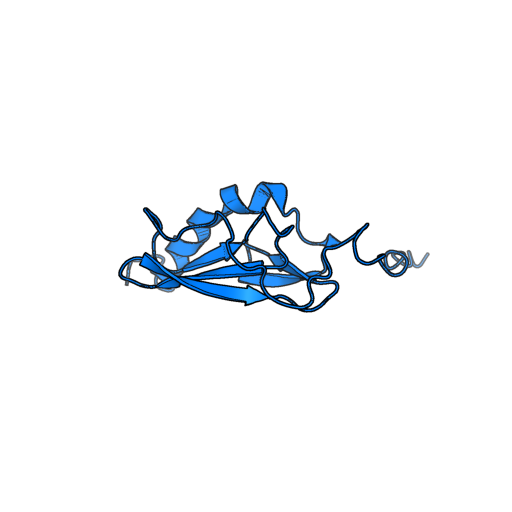4.789 1.00 94.00 81 ASN A C 1
ATOM 664 O O . ASN A 1 81 ? 11.517 -1.231 5.946 1.00 94.00 81 ASN A O 1
ATOM 668 N N . VAL A 1 82 ? 11.298 -1.864 3.799 1.00 95.31 82 VAL A N 1
ATOM 669 C CA . VAL A 1 82 ? 9.951 -2.424 3.943 1.00 95.31 82 VAL A CA 1
ATOM 670 C C . VAL A 1 82 ? 9.938 -3.909 3.611 1.00 95.31 82 VAL A C 1
ATOM 672 O O . VAL A 1 82 ? 10.155 -4.316 2.475 1.00 95.31 82 VAL A O 1
ATOM 675 N N . GLU A 1 83 ? 9.574 -4.727 4.595 1.00 94.69 83 GLU A N 1
ATOM 676 C CA . GLU A 1 83 ? 9.315 -6.152 4.392 1.00 94.69 83 GLU A CA 1
ATOM 677 C C . GLU A 1 83 ? 7.855 -6.365 3.959 1.00 94.69 83 GLU A C 1
ATOM 679 O O . GLU A 1 83 ? 6.964 -6.621 4.779 1.00 94.69 83 GLU A O 1
ATOM 684 N N . CYS A 1 84 ? 7.593 -6.222 2.657 1.00 94.75 84 CYS A N 1
ATOM 685 C CA . CYS A 1 84 ? 6.237 -6.245 2.098 1.00 94.75 84 CYS A CA 1
ATOM 686 C C . CYS A 1 84 ? 5.451 -7.527 2.438 1.00 94.75 84 CYS A C 1
ATOM 688 O O . CYS A 1 84 ?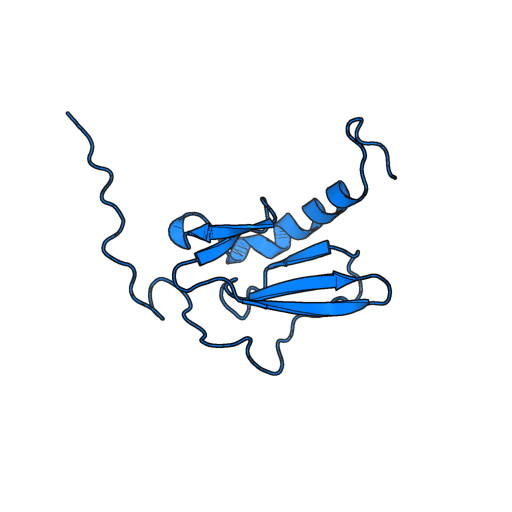 4.249 -7.460 2.703 1.00 94.75 84 CYS A O 1
ATOM 690 N N . ALA A 1 85 ? 6.111 -8.689 2.509 1.00 95.19 85 ALA A N 1
ATOM 691 C CA . ALA A 1 85 ? 5.448 -9.960 2.812 1.00 95.19 85 ALA A CA 1
ATOM 692 C C . ALA A 1 85 ? 4.780 -9.973 4.200 1.00 95.19 85 ALA A C 1
ATOM 694 O O . ALA A 1 85 ? 3.819 -10.707 4.429 1.00 95.19 85 ALA A O 1
ATOM 695 N N . THR A 1 86 ? 5.267 -9.140 5.123 1.00 95.81 86 THR A N 1
ATOM 696 C CA . THR A 1 86 ? 4.721 -9.018 6.481 1.00 95.81 86 THR A CA 1
ATOM 697 C C . THR A 1 86 ? 3.653 -7.934 6.611 1.00 95.81 86 THR A C 1
ATOM 699 O O . THR A 1 86 ? 2.994 -7.862 7.647 1.00 95.81 86 THR A O 1
ATOM 702 N N . ALA A 1 87 ? 3.422 -7.125 5.571 1.00 96.75 87 ALA A N 1
ATOM 703 C CA . ALA A 1 87 ? 2.482 -6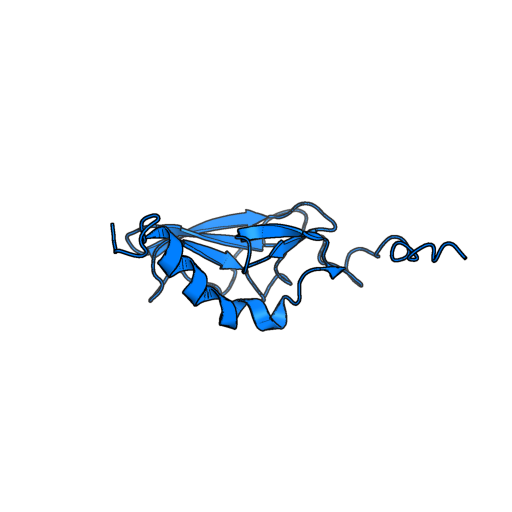.010 5.618 1.00 96.75 87 ALA A CA 1
ATOM 704 C C . ALA A 1 87 ? 1.056 -6.409 6.064 1.00 96.75 87 ALA A C 1
ATOM 706 O O . ALA A 1 87 ? 0.497 -5.695 6.896 1.00 96.75 87 ALA A O 1
ATOM 707 N N . PRO A 1 88 ? 0.471 -7.553 5.642 1.00 96.44 88 PRO A N 1
ATOM 708 C CA . PRO A 1 88 ? -0.849 -7.970 6.127 1.00 96.44 88 PRO A CA 1
ATOM 709 C C . PRO A 1 88 ? -0.944 -8.159 7.647 1.00 96.44 88 PRO A C 1
ATOM 711 O O . PRO A 1 88 ? -2.004 -7.926 8.225 1.00 96.44 88 PRO A O 1
ATOM 714 N N . ASN A 1 89 ? 0.159 -8.516 8.313 1.00 97.06 89 ASN A N 1
ATOM 715 C CA . ASN A 1 89 ? 0.198 -8.681 9.771 1.00 97.06 89 ASN A CA 1
ATOM 716 C C . ASN A 1 89 ? 0.091 -7.343 10.519 1.00 97.06 89 ASN A C 1
ATOM 718 O O . ASN A 1 89 ? -0.150 -7.333 11.721 1.00 97.06 89 ASN A O 1
ATOM 722 N N . LEU A 1 90 ? 0.280 -6.227 9.811 1.00 97.00 90 LEU A N 1
ATOM 723 C CA . LEU A 1 90 ? 0.279 -4.867 10.346 1.00 97.00 90 LEU A CA 1
ATOM 724 C C . LEU A 1 90 ? -1.013 -4.105 10.003 1.00 97.00 90 LEU A C 1
ATOM 726 O O . LEU A 1 90 ? -1.127 -2.916 10.292 1.00 97.00 90 LEU A O 1
ATOM 730 N N . TYR A 1 91 ? -2.002 -4.751 9.376 1.00 97.00 91 TYR A N 1
ATOM 731 C CA . TYR A 1 91 ? -3.270 -4.103 9.013 1.00 97.00 91 TYR A CA 1
ATOM 732 C C . TYR A 1 91 ? -4.087 -3.629 10.220 1.00 97.00 91 TYR A C 1
ATOM 734 O O . TYR A 1 91 ? -4.833 -2.656 10.103 1.00 97.00 91 TYR A O 1
ATOM 742 N N . ASN A 1 92 ? -3.921 -4.270 11.378 1.00 95.88 92 ASN A N 1
ATOM 743 C CA . ASN A 1 92 ? -4.543 -3.869 12.641 1.00 95.88 92 ASN A CA 1
ATOM 744 C C . ASN A 1 92 ? -4.104 -2.472 13.106 1.00 95.88 92 ASN A C 1
ATOM 746 O O . ASN A 1 92 ? -4.852 -1.808 13.813 1.00 95.88 92 ASN A O 1
ATOM 750 N N . ILE A 1 93 ? -2.947 -1.973 12.650 1.00 95.94 93 ILE A N 1
ATOM 751 C CA . ILE A 1 93 ? -2.504 -0.604 12.941 1.00 95.94 93 ILE A CA 1
ATOM 752 C C . ILE A 1 93 ? -3.561 0.412 12.502 1.00 95.94 93 ILE A C 1
ATOM 754 O O . ILE A 1 93 ? -3.660 1.474 13.100 1.00 95.94 93 ILE A O 1
ATOM 758 N N . ASN A 1 94 ? -4.396 0.120 11.499 1.00 96.44 94 ASN A N 1
ATOM 759 C CA . ASN A 1 94 ? -5.488 1.014 11.096 1.00 96.44 94 ASN A CA 1
ATOM 760 C C . ASN A 1 94 ? -6.486 1.342 12.218 1.00 96.44 94 ASN A C 1
ATOM 762 O O . ASN A 1 94 ? -7.126 2.384 12.137 1.00 96.44 94 ASN A O 1
ATOM 766 N N . GLU A 1 95 ? -6.587 0.536 13.276 1.00 94.81 95 GLU A N 1
ATOM 767 C CA . GLU A 1 95 ? -7.428 0.841 14.442 1.00 94.81 95 GLU A CA 1
ATOM 768 C C . GLU A 1 95 ? -7.021 2.150 15.126 1.00 94.81 95 GLU A C 1
ATOM 770 O O . GLU A 1 95 ? -7.870 2.883 15.624 1.00 94.81 95 GLU A O 1
ATOM 775 N N . ASP A 1 96 ? -5.734 2.499 15.090 1.00 94.50 96 ASP A N 1
ATOM 776 C CA . ASP A 1 96 ? -5.228 3.724 15.711 1.00 94.50 96 ASP A CA 1
ATOM 777 C C . ASP A 1 96 ? -5.666 4.994 14.964 1.00 94.50 96 ASP A C 1
ATOM 779 O O . ASP A 1 96 ? -5.524 6.093 15.489 1.00 94.50 96 ASP A O 1
ATOM 783 N N . LEU A 1 97 ? -6.228 4.873 13.752 1.00 93.44 97 LEU A N 1
ATOM 784 C CA . LEU A 1 97 ? -6.895 5.997 13.074 1.00 93.44 97 LEU A CA 1
ATOM 785 C C . LEU A 1 97 ? -8.163 6.447 13.810 1.00 93.44 97 LEU A C 1
ATOM 787 O O . LEU A 1 97 ? -8.629 7.562 13.592 1.00 93.44 97 LEU A O 1
ATOM 791 N N . TYR A 1 98 ? -8.713 5.570 14.648 1.00 94.19 98 TYR A N 1
ATOM 792 C CA . TYR A 1 98 ? -9.960 5.759 15.376 1.00 94.19 98 TYR A CA 1
ATOM 793 C C . TYR A 1 98 ? -9.733 5.911 16.872 1.00 94.19 98 TYR A C 1
ATOM 795 O O . TYR A 1 98 ? -10.668 5.733 17.642 1.00 94.19 98 TYR A O 1
ATOM 803 N N . LYS A 1 99 ? -8.508 6.235 17.291 1.00 94.31 99 LYS A N 1
ATOM 804 C CA . LYS A 1 99 ? -8.173 6.502 18.688 1.00 94.31 99 LYS A CA 1
ATOM 805 C C . LYS A 1 99 ? -7.693 7.939 18.841 1.00 94.31 99 LYS A C 1
ATOM 807 O O . LYS A 1 99 ? -7.017 8.479 17.966 1.00 94.31 99 LYS A O 1
ATOM 812 N N . ASP A 1 100 ? -8.038 8.562 19.958 1.00 91.75 100 ASP A N 1
ATOM 813 C CA . ASP A 1 100 ? -7.484 9.845 20.361 1.00 91.75 100 ASP A CA 1
ATOM 814 C C . ASP A 1 100 ? -6.064 9.685 20.938 1.00 91.75 100 ASP A C 1
ATOM 816 O O . ASP A 1 100 ? -5.508 8.590 21.045 1.00 91.75 100 ASP A O 1
ATOM 820 N N . LYS A 1 101 ? -5.458 10.810 21.330 1.00 89.56 101 LYS A N 1
ATOM 821 C CA . LYS A 1 101 ? -4.125 10.849 21.955 1.00 89.56 101 LYS A CA 1
ATOM 822 C C . LYS A 1 101 ? -4.030 10.064 23.273 1.00 89.56 101 LYS A C 1
ATOM 824 O O . LYS A 1 101 ? -2.923 9.732 23.688 1.00 89.56 101 LYS A O 1
ATOM 829 N N . ASP A 1 102 ? -5.162 9.818 23.928 1.00 91.12 102 ASP A N 1
ATOM 830 C CA . ASP A 1 102 ? -5.276 9.103 25.196 1.00 91.12 102 ASP A CA 1
ATOM 831 C C . ASP A 1 102 ? -5.619 7.611 24.955 1.00 91.12 102 ASP A C 1
ATOM 833 O O . ASP A 1 102 ? -5.768 6.839 25.903 1.00 91.12 102 ASP A O 1
ATOM 837 N N . GLY A 1 103 ? -5.696 7.185 23.685 1.00 85.81 103 GLY A N 1
ATOM 838 C CA . GLY A 1 103 ? -5.970 5.812 23.260 1.00 85.81 103 GLY A CA 1
ATOM 839 C C . GLY A 1 103 ? -7.450 5.429 23.284 1.00 85.81 103 GLY A C 1
ATOM 840 O O . GLY A 1 103 ? -7.772 4.250 23.132 1.00 85.81 103 GLY A O 1
ATOM 841 N N . LYS A 1 104 ? -8.352 6.393 23.484 1.00 88.06 104 LYS A N 1
ATOM 842 C CA . LYS A 1 104 ? -9.796 6.167 23.517 1.00 88.06 104 LYS A CA 1
ATOM 843 C C . LYS A 1 104 ? -10.382 6.266 22.111 1.00 88.06 104 LYS A C 1
ATOM 845 O O . LYS A 1 104 ? -9.990 7.131 21.338 1.00 88.06 104 LYS A O 1
ATOM 850 N N . GLU A 1 105 ? -11.345 5.403 21.803 1.00 87.56 105 GLU A N 1
ATOM 851 C CA . GLU A 1 105 ? -12.066 5.440 20.527 1.00 87.56 105 GLU A CA 1
ATOM 852 C C . GLU A 1 105 ? -12.784 6.787 20.300 1.00 87.56 105 GLU A C 1
ATOM 854 O O . GLU A 1 105 ? -13.405 7.319 21.233 1.00 87.56 105 GLU A O 1
ATOM 859 N N . ILE A 1 106 ? -12.680 7.328 19.077 1.00 83.94 106 ILE A N 1
ATOM 860 C CA . ILE A 1 106 ? -13.299 8.600 18.642 1.00 83.94 106 ILE A CA 1
ATOM 861 C C . ILE A 1 106 ? -14.623 8.419 17.904 1.00 83.94 106 ILE A C 1
ATOM 863 O O . ILE A 1 106 ? -14.790 7.403 17.192 1.00 83.94 106 ILE A O 1
#

Radius of gyration: 15.7 Å; chains: 1; bounding box: 56×21×40 Å

Foldseek 3Di:
DDPPPPPPPPDDDPPLADADPDDDPPQPDWLPPHDFFKAARVVRVQQKIWGADPPGDIDIDGHHPQWGQALQVRDTDGSVVHPSVCRVVSSCVRVCVQADPVRHGD

Sequence (106 aa):
MSKRQSFPPNGEPGIDFPAYADVPPRLAFTCKDRIPGYYADPETQCQVWHWCVQGGQKYSFLCPNGTVFNQQFRVCDWWYNVECATAPNLYNINEDLYKDKDGKEI